Protein AF-W9B6X1-F1 (afdb_monomer)

Secondary structure (DSSP, 8-state):
---PPPHHHHHHHHHHHHHHHHHS-HHHHHHHHT--SSS--HHHHHHHHHHHHHHT-SSTTS-GGGT-----HHHHHHHHH-

Sequence (82 aa):
MDLSWSAADSAFRDEVREFLAAELTPELQRAGRLMTSVYSDHEASMQWQRILHGRGWAAPAWPVQYGGCDWSLTQHYIFSRA

Structure (mmCIF, N/CA/C/O backbone):
data_AF-W9B6X1-F1
#
_entry.id   AF-W9B6X1-F1
#
loop_
_atom_site.group_PDB
_atom_site.id
_atom_site.type_symbol
_atom_site.label_atom_id
_atom_site.label_alt_id
_atom_site.label_comp_id
_atom_site.label_asym_id
_atom_site.label_entity_id
_atom_site.label_seq_id
_atom_site.pdbx_PDB_ins_code
_atom_site.Cartn_x
_atom_site.Cartn_y
_atom_site.Cartn_z
_atom_site.occupancy
_atom_site.B_iso_or_equiv
_atom_site.auth_seq_id
_atom_site.auth_comp_id
_atom_site.auth_asym_id
_atom_site.auth_atom_id
_atom_site.pdbx_PDB_model_num
ATOM 1 N N . MET A 1 1 ? -1.956 -3.408 24.805 1.00 49.03 1 MET A N 1
ATOM 2 C CA . MET A 1 1 ? -2.131 -3.092 23.376 1.00 49.03 1 MET A CA 1
ATOM 3 C C . MET A 1 1 ? -2.249 -4.426 22.675 1.00 49.03 1 MET A C 1
ATOM 5 O O . MET A 1 1 ? -1.285 -5.179 22.695 1.00 49.03 1 MET A O 1
ATOM 9 N N . ASP A 1 2 ? -3.451 -4.772 22.223 1.00 56.19 2 ASP A N 1
ATOM 10 C CA . ASP A 1 2 ? -3.665 -5.992 21.447 1.00 56.19 2 ASP A CA 1
ATOM 11 C C . ASP A 1 2 ? -3.180 -5.710 20.021 1.00 56.19 2 ASP A C 1
ATOM 13 O O . ASP A 1 2 ? -3.651 -4.772 19.382 1.00 56.19 2 ASP A O 1
ATOM 17 N N . LEU A 1 3 ? -2.142 -6.426 19.596 1.00 67.25 3 LEU A N 1
ATOM 18 C CA . LEU A 1 3 ? -1.510 -6.278 18.281 1.00 67.25 3 LEU A CA 1
ATOM 19 C C . LEU A 1 3 ? -2.050 -7.316 17.289 1.00 67.25 3 LEU A C 1
ATOM 21 O O . LEU A 1 3 ? -1.496 -7.466 16.200 1.00 67.25 3 LEU A O 1
ATOM 25 N N . SER A 1 4 ? -3.087 -8.068 17.672 1.00 78.50 4 SER A N 1
ATOM 26 C CA . SER A 1 4 ? -3.718 -9.019 16.770 1.00 78.50 4 SER A CA 1
ATOM 27 C C . SER A 1 4 ? -4.508 -8.284 15.688 1.00 78.50 4 SER A C 1
ATOM 29 O O . SER A 1 4 ? -5.250 -7.335 15.942 1.00 78.50 4 SER A O 1
ATOM 31 N N . TRP A 1 5 ? -4.307 -8.707 14.444 1.00 82.00 5 TRP A N 1
ATOM 32 C CA . TRP A 1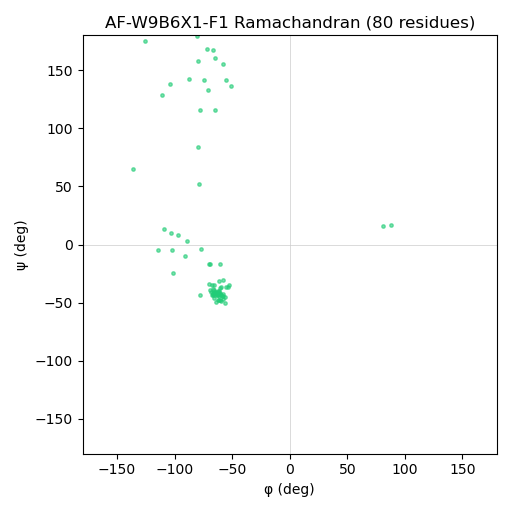 5 ? -5.101 -8.225 13.324 1.00 82.00 5 TRP A CA 1
ATOM 33 C C . TRP A 1 5 ? -6.487 -8.850 13.360 1.00 82.00 5 TRP A C 1
ATOM 35 O O . TRP A 1 5 ? -6.638 -10.040 13.648 1.00 82.00 5 TRP A O 1
ATOM 45 N N . SER A 1 6 ? -7.499 -8.056 13.017 1.00 88.69 6 SER A N 1
ATOM 46 C CA . SER A 1 6 ? -8.832 -8.599 12.794 1.00 88.69 6 SER A CA 1
ATOM 47 C C . SER A 1 6 ? -8.849 -9.506 11.554 1.00 88.69 6 SER A C 1
ATOM 49 O O . SER A 1 6 ? -7.929 -9.507 10.726 1.00 88.69 6 SER A O 1
ATOM 51 N N . ALA A 1 7 ? -9.928 -10.271 11.389 1.00 90.12 7 ALA A N 1
ATOM 52 C CA . ALA A 1 7 ? -10.144 -11.044 10.167 1.00 90.12 7 ALA A CA 1
ATOM 53 C C . ALA A 1 7 ? -10.204 -10.137 8.920 1.00 90.12 7 ALA A C 1
ATOM 55 O O . ALA A 1 7 ? -9.670 -10.502 7.876 1.00 90.12 7 ALA A O 1
ATOM 56 N N . ALA A 1 8 ? -10.788 -8.938 9.045 1.00 89.19 8 ALA A N 1
ATOM 57 C CA . ALA A 1 8 ? -10.862 -7.959 7.960 1.00 89.19 8 ALA A CA 1
ATOM 58 C C . ALA A 1 8 ? -9.482 -7.385 7.600 1.00 89.19 8 ALA A C 1
ATOM 60 O O . ALA A 1 8 ? -9.158 -7.259 6.422 1.00 89.19 8 ALA A O 1
ATOM 61 N N . ASP A 1 9 ? -8.645 -7.098 8.599 1.00 91.44 9 ASP A N 1
ATOM 62 C CA . ASP A 1 9 ? -7.270 -6.631 8.379 1.00 91.44 9 ASP A CA 1
ATOM 63 C C . ASP A 1 9 ? -6.410 -7.715 7.714 1.00 91.44 9 ASP A C 1
ATOM 65 O O . ASP A 1 9 ? -5.616 -7.431 6.818 1.00 91.44 9 ASP A O 1
ATOM 69 N N . SER A 1 10 ? -6.596 -8.974 8.118 1.00 91.44 10 SER A N 1
ATOM 70 C CA . SER A 1 10 ? -5.880 -10.112 7.534 1.00 91.44 10 SER A CA 1
ATOM 71 C C . SER A 1 10 ? -6.286 -10.341 6.076 1.00 91.44 10 SER A C 1
ATOM 73 O O . SER A 1 10 ? -5.414 -10.505 5.227 1.00 91.44 10 SER A O 1
ATOM 75 N N . ALA A 1 11 ? -7.587 -10.267 5.775 1.00 92.94 11 ALA A N 1
ATOM 76 C CA . ALA A 1 11 ? -8.094 -10.344 4.408 1.00 92.94 11 ALA A CA 1
ATOM 77 C C . ALA A 1 11 ? -7.568 -9.192 3.537 1.00 92.94 11 ALA A C 1
ATOM 79 O O . ALA A 1 11 ? -7.116 -9.426 2.422 1.00 92.94 11 ALA A O 1
ATOM 80 N N . PHE A 1 12 ? -7.546 -7.964 4.066 1.00 92.94 12 PHE A N 1
ATOM 81 C CA . PHE A 1 12 ? -6.988 -6.811 3.359 1.00 92.94 12 PHE A CA 1
ATOM 82 C C . PHE A 1 12 ? -5.487 -6.972 3.082 1.00 92.94 12 PHE A C 1
AT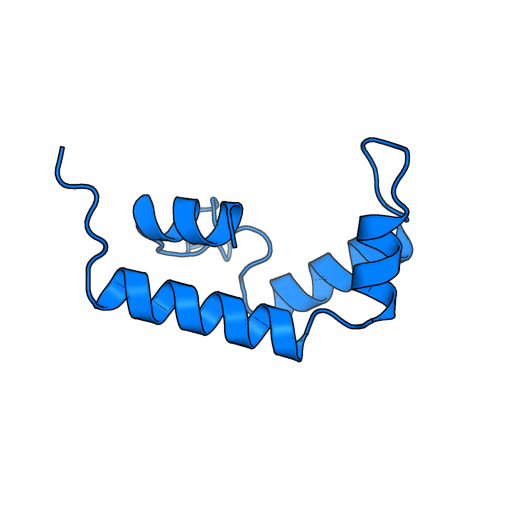OM 84 O O . PHE A 1 12 ? -5.020 -6.679 1.987 1.00 92.94 12 PHE A O 1
ATOM 91 N N . ARG A 1 13 ? -4.713 -7.485 4.046 1.00 93.06 13 ARG A N 1
ATOM 92 C CA . ARG A 1 13 ? -3.290 -7.789 3.832 1.00 93.06 13 ARG A CA 1
ATOM 93 C C . ARG A 1 13 ? -3.094 -8.774 2.683 1.00 93.06 13 ARG A C 1
ATOM 95 O O . ARG A 1 13 ? -2.171 -8.603 1.887 1.00 93.06 13 ARG A O 1
ATOM 102 N N . ASP A 1 14 ? -3.913 -9.815 2.635 1.00 94.50 14 ASP A N 1
ATOM 103 C CA . ASP A 1 14 ? -3.806 -10.841 1.605 1.00 94.50 14 ASP A CA 1
ATOM 104 C C . ASP A 1 14 ? -4.219 -10.270 0.233 1.00 94.50 14 ASP A C 1
ATOM 106 O O . ASP A 1 14 ? -3.488 -10.468 -0.734 1.00 94.50 14 ASP A O 1
ATOM 110 N N . GLU A 1 15 ? -5.254 -9.421 0.171 1.00 94.06 15 GLU A N 1
ATOM 111 C CA . GLU A 1 15 ? -5.622 -8.662 -1.037 1.00 94.06 15 GLU A CA 1
ATOM 112 C C . GLU A 1 15 ? -4.468 -7.778 -1.542 1.00 94.06 15 GLU A C 1
ATOM 114 O O . GLU A 1 15 ? -4.140 -7.789 -2.729 1.00 94.06 15 GLU A O 1
ATOM 119 N N . VAL A 1 16 ? -3.812 -7.025 -0.652 1.00 93.38 16 VAL A N 1
ATOM 120 C CA . VAL A 1 16 ? -2.673 -6.171 -1.024 1.00 93.38 16 VAL A CA 1
ATOM 121 C C . VAL A 1 16 ? -1.520 -7.011 -1.573 1.00 93.38 16 VAL A C 1
ATOM 123 O O . VAL A 1 16 ? -0.897 -6.630 -2.562 1.00 93.38 16 VAL A O 1
ATOM 126 N N . ARG A 1 17 ? -1.242 -8.174 -0.977 1.00 93.00 17 ARG A N 1
ATOM 127 C CA . ARG A 1 17 ? -0.189 -9.082 -1.456 1.00 93.00 17 ARG A CA 1
ATOM 128 C C . ARG A 1 17 ? -0.510 -9.680 -2.816 1.00 93.00 17 ARG A C 1
ATOM 130 O O . ARG A 1 17 ? 0.387 -9.765 -3.649 1.00 93.00 17 ARG A O 1
ATOM 137 N N . GLU A 1 18 ? -1.755 -10.082 -3.042 1.00 94.56 18 GLU A N 1
ATOM 138 C CA . GLU A 1 18 ? -2.203 -10.583 -4.341 1.00 94.56 18 GLU A CA 1
ATOM 139 C C . GLU A 1 18 ? -2.104 -9.498 -5.413 1.00 94.56 18 GLU A C 1
ATOM 141 O O . GLU A 1 18 ? -1.566 -9.752 -6.489 1.00 94.56 18 GLU A O 1
ATOM 146 N N . PHE A 1 19 ? -2.521 -8.270 -5.095 1.00 93.44 19 PHE A N 1
ATOM 147 C CA . PHE A 1 19 ? -2.370 -7.124 -5.987 1.00 93.44 19 PHE A CA 1
ATOM 148 C C . PHE A 1 19 ? -0.900 -6.858 -6.329 1.00 93.44 19 PHE A C 1
ATOM 150 O O . PHE A 1 19 ? -0.551 -6.739 -7.501 1.00 93.44 19 PHE A O 1
ATOM 157 N N . LEU A 1 20 ? -0.019 -6.816 -5.325 1.00 91.69 20 LEU A N 1
ATOM 158 C CA . LEU A 1 20 ? 1.416 -6.634 -5.547 1.00 91.69 20 LEU A CA 1
ATOM 159 C C . LEU A 1 20 ? 1.997 -7.775 -6.390 1.00 91.69 20 LEU A C 1
ATOM 161 O O . LEU A 1 20 ? 2.774 -7.519 -7.300 1.00 91.69 20 LEU A O 1
ATOM 165 N N . ALA A 1 21 ? 1.611 -9.025 -6.139 1.00 91.38 21 ALA A N 1
ATOM 166 C CA . ALA A 1 21 ? 2.087 -10.163 -6.921 1.00 91.38 21 ALA A CA 1
ATOM 167 C C . ALA A 1 21 ? 1.611 -10.127 -8.384 1.00 91.38 21 ALA A C 1
ATOM 169 O O . ALA A 1 21 ? 2.353 -10.552 -9.269 1.00 91.38 21 ALA A O 1
ATOM 170 N N . ALA A 1 22 ? 0.397 -9.631 -8.635 1.00 92.88 22 ALA A N 1
ATOM 171 C CA . ALA A 1 22 ? -0.178 -9.535 -9.973 1.00 92.88 22 ALA A CA 1
ATOM 172 C C . ALA A 1 22 ? 0.386 -8.353 -10.778 1.00 92.88 22 ALA A C 1
ATOM 174 O O . ALA A 1 22 ? 0.707 -8.504 -11.955 1.00 92.88 22 ALA A O 1
ATOM 175 N N . GLU A 1 23 ? 0.521 -7.187 -10.147 1.00 93.06 23 GLU A N 1
ATOM 176 C CA . GLU A 1 23 ? 0.786 -5.924 -10.842 1.00 93.06 23 GLU A CA 1
ATOM 177 C C . GLU A 1 23 ? 2.250 -5.471 -10.779 1.00 93.06 23 GLU A C 1
ATOM 179 O O . GLU A 1 23 ? 2.716 -4.714 -11.636 1.00 93.06 23 GLU A O 1
ATOM 184 N N . LEU A 1 24 ? 3.012 -5.911 -9.772 1.00 91.06 24 LEU A N 1
ATOM 185 C CA . LEU A 1 24 ? 4.410 -5.517 -9.617 1.00 91.06 24 LEU A CA 1
ATOM 186 C C . LEU A 1 24 ? 5.298 -6.345 -10.555 1.00 91.06 24 LEU A C 1
ATOM 188 O O . LEU A 1 24 ? 5.892 -7.354 -10.162 1.00 91.06 24 LEU A O 1
ATOM 192 N N . THR A 1 25 ? 5.395 -5.900 -11.808 1.00 90.62 25 THR A N 1
ATOM 193 C CA . THR A 1 25 ? 6.168 -6.585 -12.852 1.00 90.62 25 THR A CA 1
ATOM 194 C C . THR A 1 25 ? 7.647 -6.756 -12.472 1.00 90.62 25 THR A C 1
ATOM 196 O O . THR A 1 25 ? 8.189 -5.961 -11.690 1.00 90.62 25 THR A O 1
ATOM 199 N N . PRO A 1 26 ? 8.354 -7.758 -13.033 1.00 90.69 26 PRO A N 1
ATOM 200 C CA . PRO A 1 26 ? 9.784 -7.949 -12.783 1.00 90.69 26 PRO A CA 1
ATOM 201 C C . PRO A 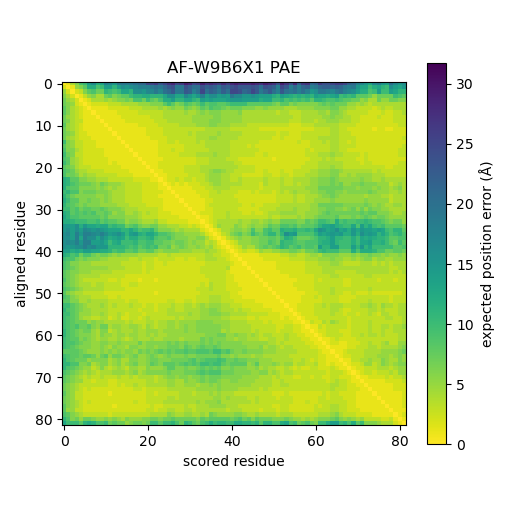1 26 ? 10.625 -6.691 -13.047 1.00 90.69 26 PRO A C 1
ATOM 203 O O . PRO A 1 26 ? 11.586 -6.424 -12.323 1.00 90.69 26 PRO A O 1
ATOM 206 N N . GLU A 1 27 ? 10.253 -5.887 -14.045 1.00 89.50 27 GLU A N 1
ATOM 207 C CA . GLU A 1 27 ? 10.911 -4.623 -14.371 1.00 89.50 27 GLU A CA 1
ATOM 208 C C . GLU A 1 27 ? 10.746 -3.582 -13.259 1.00 89.50 27 GLU A C 1
ATOM 210 O O . GLU A 1 27 ? 11.739 -2.976 -12.853 1.00 89.50 27 GLU A O 1
ATOM 215 N N . LEU A 1 28 ? 9.529 -3.412 -12.728 1.00 90.12 28 LEU A N 1
ATOM 216 C CA . LEU A 1 28 ? 9.246 -2.490 -11.623 1.00 90.12 28 LEU A CA 1
ATOM 217 C C . LEU A 1 28 ? 9.940 -2.935 -10.333 1.00 90.12 28 LEU A C 1
ATOM 219 O O . LEU A 1 28 ? 10.562 -2.119 -9.650 1.00 90.12 28 LEU A O 1
ATOM 223 N N . GLN A 1 29 ? 9.925 -4.239 -10.039 1.00 89.81 29 GLN A N 1
ATOM 224 C CA . GLN A 1 29 ? 10.675 -4.800 -8.912 1.00 89.81 29 GLN A CA 1
ATOM 225 C C . GLN A 1 29 ? 12.170 -4.515 -9.042 1.00 89.81 29 GLN A C 1
ATOM 227 O O . GLN A 1 29 ? 12.821 -4.120 -8.073 1.00 89.81 29 GLN A O 1
ATOM 232 N N . ARG A 1 30 ? 12.733 -4.704 -10.240 1.00 90.12 30 ARG A N 1
ATOM 233 C CA . ARG A 1 30 ? 14.146 -4.427 -10.502 1.00 90.12 30 ARG A CA 1
ATOM 234 C C . ARG A 1 30 ? 14.457 -2.938 -10.360 1.00 90.12 30 ARG A C 1
ATOM 236 O O . ARG A 1 30 ? 15.464 -2.610 -9.740 1.00 90.12 30 ARG A O 1
ATOM 243 N N . ALA A 1 31 ? 13.604 -2.057 -10.882 1.00 87.81 31 ALA A N 1
ATOM 244 C CA . ALA A 1 31 ? 13.766 -0.609 -10.762 1.00 87.81 31 ALA A CA 1
ATOM 245 C C . ALA A 1 31 ? 13.777 -0.157 -9.292 1.00 87.81 31 ALA A C 1
ATOM 247 O O . ALA A 1 31 ? 14.655 0.607 -8.901 1.00 87.81 31 ALA A O 1
ATOM 248 N N . GLY A 1 32 ? 12.873 -0.693 -8.464 1.00 87.00 32 GLY A N 1
ATOM 249 C CA . GLY A 1 32 ? 12.864 -0.436 -7.021 1.00 87.00 32 GLY A CA 1
ATOM 250 C C . GLY A 1 32 ? 14.102 -0.981 -6.299 1.00 87.00 32 GLY A C 1
ATOM 251 O O . GLY A 1 32 ? 14.675 -0.298 -5.458 1.00 87.00 32 GLY A O 1
ATOM 252 N N . ARG A 1 33 ? 14.571 -2.189 -6.649 1.00 87.56 33 ARG A N 1
ATOM 253 C CA . ARG A 1 33 ? 15.762 -2.809 -6.028 1.00 87.56 33 ARG A CA 1
ATOM 254 C C . ARG A 1 33 ? 17.081 -2.125 -6.391 1.00 87.56 33 ARG A C 1
ATOM 256 O O . ARG A 1 33 ? 18.002 -2.135 -5.584 1.00 87.56 33 ARG A O 1
ATOM 263 N N . LEU A 1 34 ? 17.196 -1.596 -7.608 1.00 86.94 34 LEU A N 1
ATOM 264 C CA . LEU A 1 34 ? 18.410 -0.935 -8.108 1.00 86.94 34 LEU A CA 1
ATOM 265 C C . LEU A 1 34 ? 18.448 0.565 -7.797 1.00 86.94 34 LEU A C 1
ATOM 267 O O . LEU A 1 34 ? 19.373 1.261 -8.212 1.00 86.94 34 LEU A O 1
ATOM 271 N N . MET A 1 35 ? 17.445 1.070 -7.089 1.00 84.38 35 MET A N 1
ATOM 272 C CA . MET A 1 35 ? 17.345 2.463 -6.701 1.00 84.38 35 MET A CA 1
ATOM 273 C C . MET A 1 35 ? 18.479 2.835 -5.735 1.00 84.38 35 MET A C 1
ATOM 275 O O . MET A 1 35 ? 18.574 2.317 -4.626 1.00 84.38 35 MET A O 1
ATOM 279 N N . THR A 1 36 ? 19.356 3.742 -6.167 1.00 80.06 36 THR A N 1
ATOM 280 C CA . THR A 1 36 ? 20.518 4.219 -5.392 1.00 80.06 36 THR A CA 1
ATOM 281 C C . THR A 1 36 ? 20.300 5.593 -4.753 1.00 80.06 36 THR A C 1
ATOM 283 O O . THR A 1 36 ? 21.150 6.074 -4.008 1.00 80.06 36 THR A O 1
ATOM 286 N N . SER A 1 37 ? 19.165 6.230 -5.048 1.00 81.69 37 SER A N 1
ATOM 287 C CA . SER A 1 37 ? 18.765 7.558 -4.575 1.00 81.69 37 SER A CA 1
ATOM 288 C C . SER A 1 37 ? 17.392 7.491 -3.905 1.00 81.69 37 SER A C 1
ATOM 290 O O . SER A 1 37 ? 16.736 6.458 -3.925 1.00 81.69 37 SER A O 1
ATOM 292 N N . VAL A 1 38 ? 16.932 8.601 -3.329 1.00 78.75 38 VAL A N 1
ATOM 293 C CA . VAL A 1 38 ? 15.580 8.742 -2.755 1.00 78.75 38 VAL A CA 1
ATOM 294 C C . VAL A 1 38 ? 14.493 8.752 -3.838 1.00 78.75 38 VAL A C 1
ATOM 296 O O . VAL A 1 38 ? 13.329 8.499 -3.540 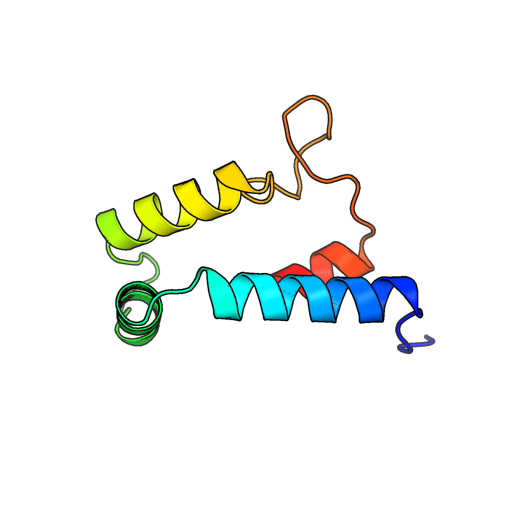1.00 78.75 38 VAL A O 1
ATOM 299 N N . TYR A 1 39 ? 14.864 8.977 -5.102 1.00 75.50 39 TYR A N 1
ATOM 300 C CA . TYR A 1 39 ? 13.949 8.935 -6.243 1.00 75.50 39 TYR A CA 1
ATOM 301 C C . TYR A 1 39 ? 14.244 7.738 -7.143 1.00 75.50 39 TYR A C 1
ATOM 303 O O . TYR A 1 39 ? 15.394 7.508 -7.527 1.00 75.50 39 TYR A O 1
ATOM 311 N N . SER A 1 40 ? 13.202 6.966 -7.445 1.00 77.50 40 SER A N 1
ATOM 312 C CA . SER A 1 40 ? 13.264 5.889 -8.428 1.00 77.50 40 SER A CA 1
ATOM 313 C C . SER A 1 40 ? 13.354 6.481 -9.834 1.00 77.50 40 SER A C 1
ATOM 315 O O . SER A 1 40 ? 13.130 7.677 -10.038 1.00 77.50 40 SER A O 1
ATOM 317 N N . ASP A 1 41 ? 13.653 5.635 -10.817 1.00 86.12 41 ASP A N 1
ATOM 318 C CA . ASP A 1 41 ? 13.527 6.018 -12.222 1.00 86.12 41 ASP A CA 1
ATOM 319 C C . ASP A 1 41 ? 12.129 6.606 -12.504 1.00 86.12 41 ASP A C 1
ATOM 321 O O . ASP A 1 41 ? 11.116 6.103 -11.998 1.00 86.12 41 ASP A O 1
ATOM 325 N N . HIS A 1 42 ? 12.075 7.705 -13.261 1.00 87.44 42 HIS A N 1
ATOM 326 C CA . HIS A 1 42 ? 10.834 8.453 -13.472 1.00 87.44 42 HIS A CA 1
ATOM 327 C C . HIS A 1 42 ? 9.776 7.609 -14.185 1.00 87.44 42 HIS A C 1
ATOM 329 O O . HIS A 1 42 ? 8.620 7.596 -13.761 1.00 87.44 42 HIS A O 1
ATOM 335 N N . GLU A 1 43 ? 10.166 6.865 -15.222 1.00 90.81 43 GLU A N 1
ATOM 336 C CA . GLU A 1 43 ? 9.236 6.056 -16.010 1.00 90.81 43 GLU A CA 1
ATOM 337 C C . GLU A 1 43 ? 8.678 4.904 -15.177 1.00 90.81 43 GLU A C 1
ATOM 339 O O . GLU A 1 43 ? 7.463 4.695 -15.145 1.00 90.81 43 GLU A O 1
ATOM 344 N N . ALA A 1 44 ? 9.541 4.224 -14.415 1.00 90.88 44 ALA A N 1
ATOM 345 C CA . ALA A 1 44 ? 9.115 3.187 -13.477 1.00 90.88 44 ALA A CA 1
ATOM 346 C C . ALA A 1 44 ? 8.161 3.742 -12.403 1.00 90.88 44 ALA A C 1
ATOM 348 O O . ALA A 1 44 ? 7.129 3.136 -12.106 1.00 90.88 44 ALA A O 1
ATOM 349 N N . SER A 1 45 ? 8.461 4.926 -11.859 1.00 90.19 45 SER A N 1
ATOM 350 C CA . SER A 1 45 ? 7.607 5.592 -10.867 1.00 90.19 45 SER A CA 1
ATOM 351 C C . SER A 1 45 ? 6.235 5.919 -11.450 1.00 90.19 45 SER A C 1
ATOM 353 O O . SER A 1 45 ? 5.210 5.617 -10.842 1.00 90.19 45 SER A O 1
ATOM 355 N N . MET A 1 46 ? 6.197 6.502 -12.649 1.00 93.19 46 MET A N 1
ATOM 356 C CA . MET A 1 46 ? 4.955 6.865 -13.327 1.00 93.19 46 MET A CA 1
ATOM 357 C C . MET A 1 46 ? 4.137 5.638 -13.727 1.00 93.19 46 MET A C 1
ATOM 359 O O . MET A 1 46 ? 2.911 5.659 -13.628 1.00 93.19 46 MET A O 1
ATOM 363 N N . GLN A 1 47 ? 4.786 4.558 -14.163 1.00 93.38 47 GLN A N 1
ATOM 364 C CA . GLN A 1 47 ? 4.116 3.288 -14.427 1.00 93.38 47 GLN A CA 1
ATOM 365 C C . GLN A 1 47 ? 3.464 2.743 -13.153 1.00 93.38 47 GLN A C 1
ATOM 367 O O . GLN A 1 47 ? 2.278 2.420 -13.178 1.00 93.38 47 GLN A O 1
ATOM 372 N N . TRP A 1 48 ? 4.189 2.723 -12.032 1.00 93.06 48 TRP A N 1
ATOM 373 C CA . TRP A 1 48 ? 3.640 2.261 -10.758 1.00 93.06 48 TRP A CA 1
ATOM 374 C C . TRP A 1 48 ? 2.460 3.117 -10.278 1.00 93.06 48 TRP A C 1
ATOM 376 O O . TRP A 1 48 ? 1.412 2.587 -9.909 1.00 93.06 48 TRP A O 1
ATOM 386 N N . GLN A 1 49 ? 2.574 4.445 -10.371 1.00 92.44 49 GLN A N 1
ATOM 387 C CA . GLN A 1 49 ? 1.484 5.361 -10.021 1.00 92.44 49 GLN A CA 1
ATOM 388 C C . GLN A 1 49 ? 0.227 5.138 -10.877 1.00 92.44 49 GLN A C 1
ATOM 390 O O . GLN A 1 49 ? -0.884 5.204 -10.353 1.00 92.44 49 GLN A O 1
ATOM 395 N N . ARG A 1 50 ? 0.366 4.823 -12.174 1.00 93.25 50 ARG A N 1
ATOM 396 C CA . ARG A 1 50 ? -0.784 4.500 -13.043 1.00 93.25 50 ARG A CA 1
ATOM 397 C C . ARG A 1 50 ? -1.496 3.219 -12.614 1.00 93.25 50 ARG A C 1
ATOM 399 O O . ARG A 1 50 ? -2.724 3.195 -12.619 1.00 93.25 50 ARG A O 1
ATOM 406 N N . ILE A 1 51 ? -0.744 2.189 -12.229 1.00 93.88 51 ILE A N 1
ATOM 407 C CA . ILE A 1 51 ? -1.311 0.923 -11.745 1.00 93.88 51 ILE A CA 1
ATOM 408 C C . ILE A 1 51 ? -2.084 1.163 -10.442 1.00 93.88 51 ILE A C 1
ATOM 410 O O . ILE A 1 51 ? -3.260 0.812 -10.343 1.00 93.88 51 ILE A O 1
ATOM 414 N N . LEU A 1 52 ? -1.468 1.855 -9.479 1.00 92.62 52 LEU A N 1
ATOM 415 C CA . LEU A 1 52 ? -2.133 2.226 -8.228 1.00 92.62 52 LEU A CA 1
ATOM 416 C C . LEU A 1 52 ? -3.389 3.066 -8.473 1.00 92.62 52 LEU A C 1
ATOM 418 O O . LEU A 1 52 ? -4.424 2.824 -7.855 1.00 92.62 52 LEU A O 1
ATOM 422 N N . HIS A 1 53 ? -3.333 4.025 -9.397 1.00 91.19 53 HIS A N 1
ATOM 423 C CA . HIS A 1 53 ? -4.485 4.847 -9.756 1.00 91.19 53 HIS A CA 1
ATOM 424 C C . HIS A 1 53 ? -5.629 4.010 -10.343 1.00 91.19 53 HIS A C 1
ATOM 426 O O . HIS A 1 53 ? -6.780 4.226 -9.976 1.00 91.19 53 HIS A O 1
ATOM 432 N N . GLY A 1 54 ? -5.332 3.015 -11.187 1.00 90.19 54 GLY A N 1
ATOM 433 C CA . GLY A 1 54 ? -6.337 2.101 -11.741 1.00 90.19 54 GLY A CA 1
ATOM 434 C C . GLY A 1 54 ? -7.127 1.332 -10.674 1.00 90.19 54 GLY A C 1
ATOM 435 O O . GLY A 1 54 ? -8.309 1.055 -10.869 1.00 90.19 54 GLY A O 1
ATOM 436 N N . ARG A 1 55 ? -6.506 1.045 -9.522 1.00 88.31 55 ARG A N 1
ATOM 437 C CA . ARG A 1 55 ? -7.148 0.397 -8.365 1.00 88.31 55 ARG A CA 1
ATOM 438 C C . ARG A 1 55 ? -7.757 1.392 -7.361 1.00 88.31 55 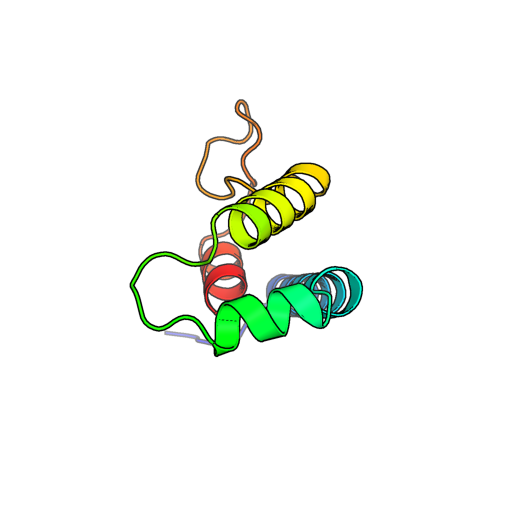ARG A C 1
ATOM 440 O O . ARG A 1 55 ? -8.480 0.973 -6.462 1.00 88.31 55 ARG A O 1
ATOM 447 N N . GLY A 1 56 ? -7.491 2.693 -7.508 1.00 90.31 56 GLY A N 1
ATOM 448 C CA . GLY A 1 56 ? -7.874 3.735 -6.544 1.00 90.31 56 GLY A CA 1
ATOM 449 C C . GLY A 1 56 ? -6.928 3.853 -5.341 1.00 90.31 56 GLY A C 1
ATOM 450 O O . GLY A 1 56 ? -7.275 4.452 -4.332 1.00 90.31 56 GLY A O 1
ATOM 451 N N . TRP A 1 57 ? -5.728 3.278 -5.428 1.00 91.88 57 TRP A N 1
ATOM 452 C CA . TRP A 1 57 ? -4.739 3.207 -4.344 1.00 91.88 57 TRP A CA 1
ATOM 453 C C . TRP A 1 57 ? -3.587 4.208 -4.507 1.00 91.88 57 TRP A C 1
ATOM 455 O O . TRP A 1 57 ? -2.595 4.136 -3.788 1.00 91.88 57 TRP A O 1
ATOM 465 N N . ALA A 1 58 ? -3.685 5.143 -5.457 1.00 89.12 58 ALA A N 1
ATOM 466 C CA . ALA A 1 58 ? -2.640 6.146 -5.689 1.00 89.12 58 ALA A CA 1
ATOM 467 C C . 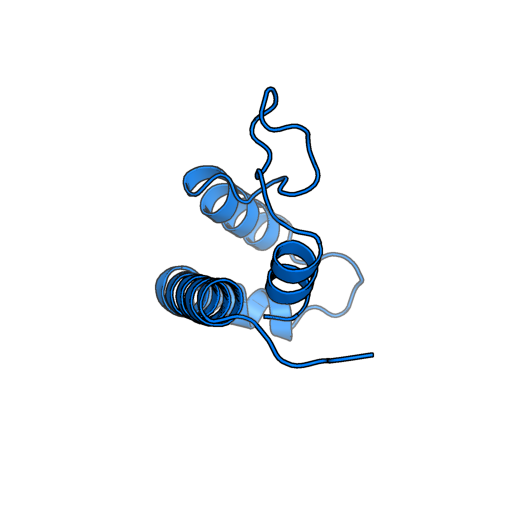ALA A 1 58 ? -2.507 7.145 -4.528 1.00 89.12 58 ALA A C 1
ATOM 469 O O . ALA A 1 58 ? -1.404 7.576 -4.203 1.00 89.12 58 ALA A O 1
ATOM 470 N N . ALA A 1 59 ? -3.622 7.500 -3.886 1.00 88.56 59 ALA A N 1
ATOM 471 C CA . ALA A 1 59 ? -3.651 8.475 -2.800 1.00 88.56 59 ALA A CA 1
ATOM 472 C C . ALA A 1 59 ? -4.534 7.990 -1.638 1.00 88.56 59 ALA A C 1
ATOM 474 O O . ALA A 1 59 ? -5.550 8.613 -1.335 1.00 88.56 59 ALA A O 1
ATOM 475 N N . PRO A 1 60 ? -4.167 6.891 -0.951 1.00 88.56 60 PRO A N 1
ATOM 476 C CA . PRO A 1 60 ? -5.042 6.279 0.043 1.00 88.56 60 PRO A CA 1
ATOM 477 C C . PRO A 1 60 ? -5.350 7.231 1.202 1.00 88.56 60 PRO A C 1
ATOM 479 O O . PRO A 1 60 ? -6.438 7.170 1.751 1.00 88.56 60 PRO A O 1
ATOM 482 N N . ALA A 1 61 ? -4.424 8.132 1.555 1.00 86.25 61 ALA A N 1
ATOM 483 C CA . ALA A 1 61 ? -4.574 9.082 2.662 1.00 86.25 61 ALA A CA 1
ATOM 484 C C . ALA A 1 61 ? -5.482 10.292 2.357 1.00 86.25 61 ALA A C 1
ATOM 486 O O . ALA A 1 61 ? -5.679 11.142 3.226 1.00 86.25 61 ALA A O 1
ATOM 487 N N . TRP A 1 62 ? -5.983 10.434 1.128 1.00 90.75 62 TRP A N 1
ATOM 488 C CA . TRP A 1 62 ? -6.905 11.516 0.791 1.00 90.75 62 TRP A CA 1
ATOM 489 C C . TRP A 1 62 ? -8.334 11.198 1.244 1.00 90.75 62 TRP A C 1
ATOM 491 O O . TRP A 1 62 ? -8.702 10.034 1.382 1.00 90.75 62 TRP A O 1
ATOM 501 N N . PRO A 1 63 ? -9.184 12.222 1.430 1.00 88.62 63 PRO A N 1
ATOM 502 C CA . PRO A 1 63 ? -10.615 12.004 1.575 1.00 88.62 63 PRO A CA 1
ATOM 503 C C . PRO A 1 63 ? -11.190 11.225 0.384 1.00 88.62 63 PRO A C 1
ATOM 505 O O . PRO A 1 63 ? -10.845 11.494 -0.769 1.00 88.62 63 PRO A O 1
ATOM 508 N N . VAL A 1 64 ? -12.135 10.323 0.656 1.00 89.06 64 VAL A N 1
ATOM 509 C CA . VAL A 1 64 ? -12.800 9.476 -0.357 1.00 89.06 64 VAL A CA 1
ATOM 510 C C . VAL A 1 64 ? -13.400 10.302 -1.499 1.00 89.06 64 VAL A C 1
ATOM 512 O O . VAL A 1 64 ? -13.305 9.923 -2.662 1.00 89.06 64 VAL A O 1
ATOM 515 N N . GLN A 1 65 ? -13.939 11.488 -1.196 1.00 90.12 65 GLN A N 1
ATOM 516 C CA . GLN A 1 65 ? -14.500 12.415 -2.190 1.00 90.12 65 GLN A CA 1
ATOM 517 C C . GLN A 1 65 ? -13.491 12.894 -3.255 1.00 90.12 65 GLN A C 1
ATOM 519 O O . GLN A 1 65 ? -13.902 13.403 -4.293 1.00 90.12 65 GLN A O 1
ATOM 524 N N . TYR A 1 66 ? -12.188 12.732 -3.010 1.00 87.06 66 TYR A N 1
ATOM 525 C CA . TYR A 1 66 ? -11.107 13.058 -3.944 1.00 87.06 66 TYR A CA 1
ATOM 526 C C . TYR A 1 66 ? -10.404 11.813 -4.509 1.00 87.06 66 TYR A C 1
ATOM 528 O O . TYR A 1 66 ? -9.336 11.934 -5.103 1.00 87.06 66 TYR A O 1
ATOM 536 N N . GLY A 1 67 ? -10.987 10.622 -4.330 1.00 82.12 67 GLY A N 1
ATOM 537 C CA . GLY A 1 67 ? -10.425 9.357 -4.815 1.00 82.12 67 GLY A CA 1
ATOM 538 C C . GLY A 1 67 ? -9.461 8.671 -3.845 1.00 82.12 67 GLY A C 1
ATOM 539 O O . GLY A 1 67 ? -8.693 7.813 -4.273 1.00 82.12 67 GLY A O 1
ATOM 540 N N . GLY A 1 68 ? -9.474 9.048 -2.561 1.00 87.44 68 GLY A N 1
ATOM 541 C CA . GLY A 1 68 ? -8.768 8.304 -1.517 1.00 87.44 68 GLY A CA 1
ATOM 542 C C . GLY A 1 68 ? -9.530 7.071 -1.028 1.00 87.44 68 GLY A C 1
ATOM 543 O O . GLY A 1 68 ? -10.629 6.771 -1.496 1.00 87.44 68 GLY A O 1
ATOM 544 N N . CYS A 1 69 ? -8.937 6.343 -0.083 1.00 89.00 69 CYS A N 1
ATOM 545 C CA . CYS A 1 69 ? -9.487 5.088 0.422 1.00 89.00 69 CYS A CA 1
ATOM 546 C C . CYS A 1 69 ? -10.122 5.291 1.802 1.00 89.00 69 CYS A C 1
ATOM 548 O O . CYS A 1 69 ? -9.537 5.942 2.662 1.00 89.00 69 CYS A O 1
ATOM 550 N N . ASP A 1 70 ? -11.290 4.689 2.041 1.00 90.12 70 ASP A N 1
ATOM 551 C CA . ASP A 1 70 ? -11.938 4.664 3.365 1.00 90.12 70 ASP A CA 1
ATOM 552 C C . ASP A 1 70 ? -11.295 3.598 4.271 1.00 90.12 70 ASP A C 1
ATOM 554 O O . ASP A 1 70 ? -11.943 2.671 4.755 1.00 90.12 70 ASP A O 1
ATOM 558 N N . TRP A 1 71 ? -9.968 3.648 4.393 1.00 91.12 71 TRP A N 1
ATOM 559 C CA . TRP A 1 71 ? -9.195 2.648 5.115 1.00 91.12 71 TRP A CA 1
ATOM 560 C C . TRP A 1 71 ? -9.096 2.980 6.597 1.00 91.12 71 TRP A C 1
ATOM 562 O O . TRP A 1 71 ? -8.902 4.124 7.010 1.00 91.12 71 TRP A O 1
ATOM 572 N N . SER A 1 72 ? -9.149 1.937 7.420 1.00 90.94 72 SER A N 1
ATOM 573 C CA . SER A 1 72 ? -8.804 2.062 8.830 1.00 90.94 72 SER A CA 1
ATOM 574 C C . SER A 1 72 ? -7.318 2.408 8.994 1.00 90.94 72 SER A C 1
ATOM 576 O O . SER A 1 72 ? -6.487 2.137 8.121 1.00 90.94 72 SER A O 1
ATOM 578 N N . LEU A 1 73 ? -6.940 2.947 10.157 1.00 89.44 73 LEU A N 1
ATOM 579 C CA . LEU A 1 73 ? -5.529 3.194 10.482 1.00 89.44 73 LEU A CA 1
ATOM 580 C C . LEU A 1 73 ? -4.674 1.917 10.351 1.00 89.44 73 LEU A C 1
ATOM 582 O O . LEU A 1 73 ? -3.531 1.976 9.898 1.00 89.44 73 LEU A O 1
ATOM 586 N N . THR A 1 74 ? -5.239 0.762 10.712 1.00 90.62 74 THR A N 1
ATOM 587 C CA . THR A 1 74 ? -4.580 -0.544 10.585 1.00 90.62 74 THR A CA 1
ATOM 588 C C . THR A 1 74 ? -4.375 -0.927 9.121 1.00 90.62 74 THR A C 1
ATOM 590 O O . THR A 1 74 ? -3.288 -1.369 8.761 1.00 90.62 74 THR A O 1
ATOM 593 N N . GLN A 1 75 ? -5.365 -0.703 8.256 1.00 91.06 75 GLN A N 1
ATOM 594 C CA . GLN A 1 75 ? -5.253 -0.967 6.818 1.00 91.06 75 GLN A CA 1
ATOM 595 C C . GLN A 1 75 ? -4.218 -0.050 6.156 1.00 91.06 75 GLN A C 1
ATOM 597 O O . GLN A 1 75 ? -3.367 -0.524 5.406 1.00 91.06 75 GLN A O 1
ATOM 602 N N . HIS A 1 76 ? -4.189 1.237 6.513 1.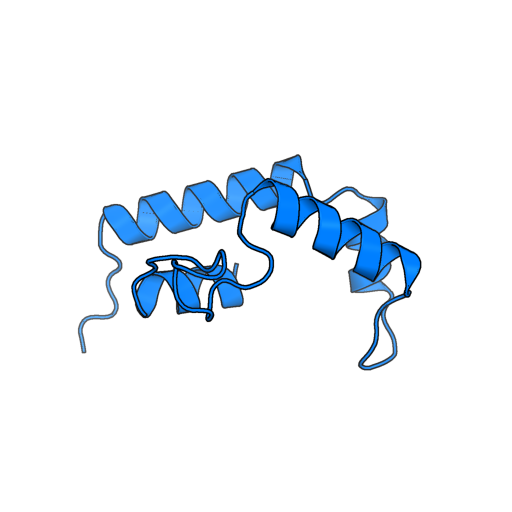00 90.69 76 HIS A N 1
ATOM 603 C CA . HIS A 1 76 ? -3.114 2.140 6.094 1.00 90.69 76 HIS A CA 1
ATOM 604 C C . HIS A 1 76 ? -1.729 1.631 6.505 1.00 90.69 76 HIS A C 1
ATOM 606 O O . HIS A 1 76 ? -0.796 1.639 5.698 1.00 90.69 76 HIS A O 1
ATOM 612 N N . TYR A 1 77 ? -1.595 1.166 7.750 1.00 90.19 77 TYR A N 1
ATOM 613 C CA . TYR A 1 77 ? -0.348 0.586 8.236 1.00 90.19 77 TYR A CA 1
ATOM 614 C C . TYR A 1 77 ? 0.044 -0.661 7.435 1.00 90.19 77 TYR A C 1
ATOM 616 O O . TYR A 1 77 ? 1.185 -0.747 6.980 1.00 90.19 77 TYR A O 1
ATOM 624 N N . ILE A 1 78 ? -0.900 -1.582 7.217 1.00 91.25 78 ILE A N 1
ATOM 625 C CA . ILE A 1 78 ? -0.697 -2.805 6.432 1.00 91.25 78 ILE A CA 1
ATOM 626 C C . ILE A 1 78 ? -0.212 -2.463 5.026 1.00 91.25 78 ILE A C 1
ATOM 628 O O . ILE A 1 78 ? 0.818 -2.981 4.612 1.00 91.25 78 ILE A O 1
ATOM 632 N N . PHE A 1 79 ? -0.884 -1.545 4.329 1.00 90.75 79 PHE A N 1
ATOM 633 C CA . PHE A 1 79 ? -0.507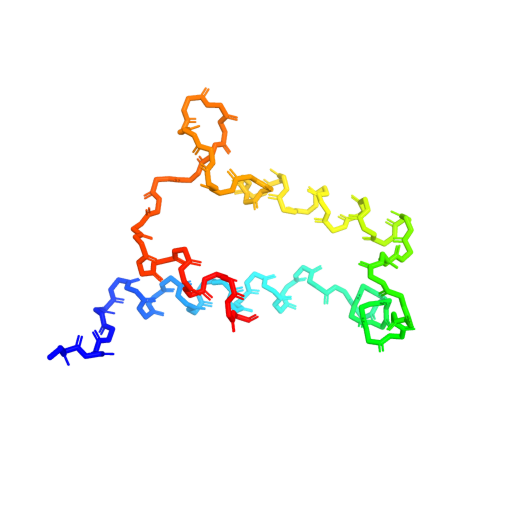 -1.147 2.974 1.00 90.75 79 PHE A CA 1
ATOM 634 C C . PHE A 1 79 ? 0.897 -0.527 2.912 1.00 90.75 79 PHE A C 1
ATOM 636 O O . PHE A 1 79 ? 1.670 -0.833 2.013 1.00 90.75 79 PHE A O 1
ATOM 643 N N . SER A 1 80 ? 1.272 0.297 3.899 1.00 86.69 80 SER A N 1
ATOM 644 C CA . SER A 1 80 ? 2.607 0.920 3.946 1.00 86.69 80 SER A CA 1
ATOM 645 C C . SER A 1 80 ? 3.762 -0.050 4.243 1.00 86.69 80 SER A C 1
ATOM 647 O O . SER A 1 80 ? 4.926 0.312 4.071 1.00 86.69 80 SER A O 1
ATOM 649 N N . ARG A 1 81 ? 3.456 -1.248 4.755 1.00 84.12 81 ARG A N 1
ATOM 650 C CA . ARG A 1 81 ? 4.428 -2.261 5.203 1.00 84.12 81 ARG A CA 1
ATOM 651 C C . ARG A 1 81 ? 4.403 -3.542 4.363 1.00 84.12 81 ARG A C 1
ATOM 653 O O . ARG A 1 81 ? 5.188 -4.441 4.669 1.00 84.12 81 ARG A O 1
ATOM 660 N N . ALA A 1 82 ? 3.476 -3.641 3.411 1.00 76.31 82 ALA A N 1
ATOM 661 C CA . ALA A 1 82 ? 3.267 -4.813 2.567 1.00 76.31 82 ALA A CA 1
ATOM 662 C C . ALA A 1 82 ? 4.413 -5.041 1.574 1.00 76.31 82 ALA A C 1
ATOM 664 O O . ALA A 1 82 ? 5.051 -4.050 1.151 1.00 76.31 82 ALA A O 1
#

Organism: Mycolicibacterium cosmeticum (NCBI:txid258533)

InterPro domains:
  IPR009100 Acyl-CoA dehydrogenase/oxidase, N-terminal and middle domain superfamily [SSF56645] (1-80)
  IPR013786 Acyl-CoA dehydrogenase/oxidase, N-terminal [PF02771] (9-79)
  IPR037069 Acyl-CoA dehydrogenase/oxidase, N-t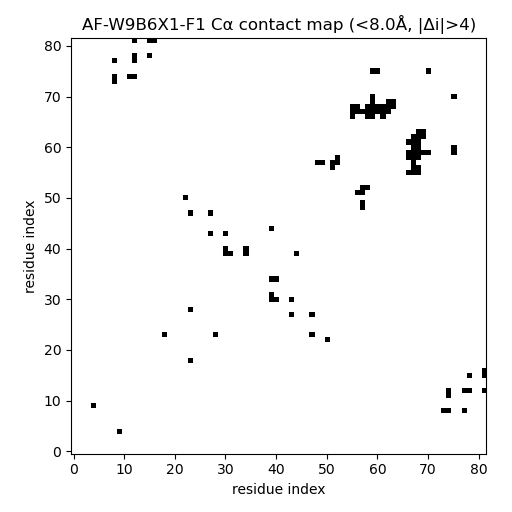erminal domain superfamily [G3DSA:1.10.540.10] (2-82)
  IPR052161 Mycobacterial Acyl-CoA Dehydrogenase [PTHR43292] (1-80)

Radius of gyration: 14.17 Å; Cα contacts (8 Å, |Δi|>4): 58; chains: 1; bounding box: 35×24×39 Å

Foldseek 3Di:
DDPDDDPVLVVLLVVLVVLCVVQCDPVLVVQVVPDPDPDTDPVSVVSVLVSCVVVLNNAQPDPVVVSHHPDDPSSVVSNVVD

Solvent-accessible surface area (backbone atoms only — not comparable to full-atom values): 4955 Å² total; per-residue (Å²): 133,87,84,76,72,51,73,67,51,50,51,49,49,49,52,53,49,51,48,45,69,73,66,56,44,73,66,51,51,47,46,64,71,67,43,88,57,98,62,59,59,65,66,56,49,54,52,51,46,52,56,29,45,76,74,40,57,61,43,43,90,40,61,54,95,78,53,17,40,95,61,51,74,65,49,52,50,44,65,78,69,108

Mean predicted aligned error: 4.89 Å

pLDDT: mean 87.96, std 7.41, range [49.03, 94.56]